Protein AF-A0A3B8WFP6-F1 (afdb_monomer)

Secondary structure (DSSP, 8-state):
-HHHHHHHHHHHS-HHHHHHHHHHHHT--S-HHHHHHHHHHHHHHHT--GGGBSS--TTS-SSHHHHHTPPBPTTSSPPP-S---

Solvent-accessible surface area (backbone atoms only — not comparable to full-atom values): 5186 Å² total; per-residue (Å²): 112,68,64,62,53,52,53,50,50,60,72,70,44,62,59,69,60,54,50,51,52,50,49,57,59,27,65,43,58,89,44,62,71,58,44,42,50,52,50,54,49,46,34,70,76,68,66,58,70,43,88,49,29,59,67,58,58,74,73,76,41,73,26,46,47,54,55,73,70,50,56,60,35,88,74,76,73,75,74,80,86,70,82,91,126

InterPro domains:
  IPR003817 Phosphatidylserine decarboxylase-related [PTHR10067] (12-84)
  IPR060588 Phosphatidylserine decarboxylase proenzyme, N-terminal domain [PF27523] (5-47)

Mean predicted aligned error: 4.84 Å

Structure (mmCIF, N/CA/C/O backbone):
data_AF-A0A3B8WFP6-F1
#
_entry.id   AF-A0A3B8WFP6-F1
#
loop_
_atom_site.group_PDB
_atom_site.id
_atom_site.type_symbol
_atom_site.label_atom_id
_atom_site.label_alt_id
_atom_site.label_comp_id
_atom_site.label_asym_id
_atom_site.label_entity_id
_atom_site.label_seq_id
_atom_site.pdbx_PDB_ins_code
_atom_site.Cartn_x
_atom_site.Cartn_y
_atom_site.Cartn_z
_atom_site.occupancy
_atom_site.B_iso_or_equiv
_atom_site.auth_seq_id
_atom_site.auth_comp_id
_atom_site.auth_asym_id
_atom_site.auth_atom_id
_atom_site.pdbx_PDB_model_num
ATOM 1 N N . MET A 1 1 ? 6.089 -11.694 -27.067 1.00 71.56 1 MET A N 1
ATOM 2 C CA . MET A 1 1 ? 6.579 -10.422 -27.672 1.00 71.56 1 MET A CA 1
ATOM 3 C C . MET A 1 1 ? 6.262 -9.230 -26.780 1.00 71.56 1 MET A C 1
ATOM 5 O O . MET A 1 1 ? 7.172 -8.452 -26.522 1.00 71.56 1 MET A O 1
ATOM 9 N N . LEU A 1 2 ? 5.032 -9.119 -26.258 1.00 88.62 2 LEU A N 1
ATOM 10 C CA . LEU A 1 2 ? 4.689 -8.112 -25.248 1.00 88.62 2 LEU A CA 1
ATOM 11 C C . LEU A 1 2 ? 5.588 -8.178 -24.003 1.00 88.62 2 LEU A C 1
ATOM 13 O O . LEU A 1 2 ? 5.937 -7.131 -23.480 1.00 88.62 2 LEU A O 1
ATOM 17 N N . ASP A 1 3 ? 6.041 -9.362 -23.582 1.00 92.00 3 ASP A N 1
ATOM 18 C CA . ASP A 1 3 ? 6.896 -9.502 -22.388 1.00 92.00 3 ASP A CA 1
ATOM 19 C C . ASP A 1 3 ? 8.231 -8.769 -22.540 1.00 92.00 3 ASP A C 1
ATOM 21 O O . ASP A 1 3 ? 8.677 -8.079 -21.631 1.00 92.00 3 ASP A O 1
ATOM 25 N N . LYS A 1 4 ? 8.844 -8.842 -23.730 1.00 93.69 4 LYS A N 1
ATOM 26 C CA . LYS A 1 4 ? 10.086 -8.115 -24.033 1.00 93.69 4 LYS A CA 1
ATOM 27 C C . LYS A 1 4 ? 9.860 -6.602 -24.027 1.00 93.69 4 LYS A C 1
ATOM 29 O O . LYS A 1 4 ? 10.716 -5.865 -23.551 1.00 93.69 4 LYS A O 1
ATOM 34 N N . LEU A 1 5 ? 8.706 -6.149 -24.520 1.00 94.25 5 LEU A N 1
ATOM 35 C CA . LEU A 1 5 ? 8.324 -4.736 -24.500 1.00 94.25 5 LEU A CA 1
ATOM 36 C C . LEU A 1 5 ? 8.034 -4.246 -23.072 1.00 94.25 5 LEU A C 1
ATOM 38 O O . LEU A 1 5 ? 8.459 -3.157 -22.698 1.00 94.25 5 LEU A O 1
ATOM 42 N N . PHE A 1 6 ? 7.363 -5.061 -22.258 1.00 94.75 6 PHE A N 1
ATOM 43 C CA . PHE A 1 6 ? 7.102 -4.773 -20.851 1.00 94.75 6 PHE A CA 1
ATOM 44 C C . PHE A 1 6 ? 8.406 -4.673 -20.055 1.00 94.75 6 PHE A C 1
ATOM 46 O O . PHE A 1 6 ? 8.626 -3.686 -19.356 1.00 94.75 6 PHE A O 1
ATOM 53 N N . VAL A 1 7 ? 9.316 -5.630 -20.232 1.00 95.12 7 VAL A N 1
ATOM 54 C CA . VAL A 1 7 ? 10.646 -5.597 -19.611 1.00 95.12 7 VAL A CA 1
ATOM 55 C C . VAL A 1 7 ? 11.432 -4.360 -20.055 1.00 95.12 7 VAL A C 1
ATOM 57 O O . VAL A 1 7 ? 11.983 -3.652 -19.214 1.00 95.12 7 VAL A O 1
ATOM 60 N N . LEU A 1 8 ? 11.425 -4.025 -21.351 1.00 95.88 8 LEU A N 1
ATOM 61 C CA . LEU A 1 8 ? 12.060 -2.800 -21.846 1.00 95.88 8 LEU A CA 1
ATOM 62 C C . LEU A 1 8 ? 11.473 -1.547 -21.178 1.00 95.88 8 LEU A C 1
ATOM 64 O O . LEU A 1 8 ? 12.218 -0.658 -20.770 1.00 95.88 8 LEU A O 1
ATOM 68 N N . SER A 1 9 ? 10.151 -1.497 -21.002 1.00 95.69 9 SER A N 1
ATOM 69 C CA . SER A 1 9 ? 9.501 -0.386 -20.301 1.00 95.69 9 SER A CA 1
ATOM 70 C C . SER A 1 9 ? 9.962 -0.266 -18.843 1.00 95.69 9 SER A C 1
ATOM 72 O O . SER A 1 9 ? 10.170 0.848 -18.365 1.00 95.69 9 SER A O 1
ATOM 74 N N . GLN A 1 10 ? 10.211 -1.383 -18.149 1.00 94.50 10 GLN A N 1
ATOM 75 C CA . GLN A 1 10 ? 10.727 -1.371 -16.775 1.00 94.50 10 GLN A CA 1
ATOM 76 C C . GLN A 1 10 ? 12.160 -0.834 -16.684 1.00 94.50 10 GLN A C 1
ATOM 78 O O . GLN A 1 10 ? 12.477 -0.164 -15.699 1.00 94.50 10 GLN A O 1
ATOM 83 N N . TYR A 1 11 ? 13.000 -1.088 -17.696 1.00 94.81 11 TYR A N 1
ATOM 84 C CA . TYR A 1 11 ? 14.362 -0.542 -17.770 1.00 94.81 11 TYR A CA 1
ATOM 85 C C . TYR A 1 11 ? 14.383 0.971 -18.003 1.00 94.81 1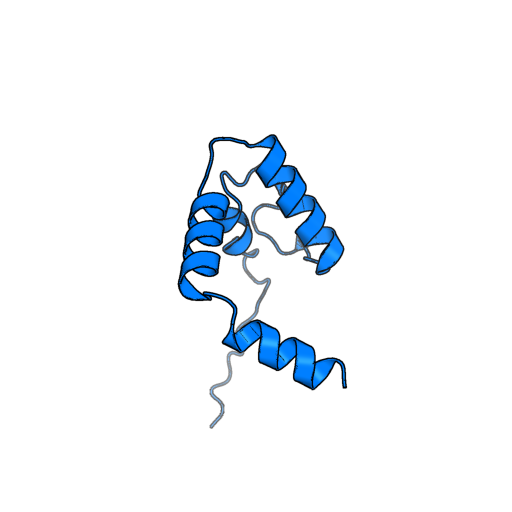1 TYR A C 1
ATOM 87 O O . TYR A 1 11 ? 15.238 1.662 -17.456 1.00 94.81 11 TYR A O 1
ATOM 95 N N . VAL A 1 12 ? 13.449 1.491 -18.804 1.00 96.06 12 VAL A N 1
ATOM 96 C CA . VAL A 1 12 ? 13.351 2.933 -19.096 1.00 96.06 12 VAL A CA 1
ATOM 97 C C . VAL A 1 12 ? 12.665 3.697 -17.961 1.00 96.06 12 VAL A C 1
ATOM 99 O O . VAL A 1 12 ? 12.938 4.876 -17.740 1.00 96.06 12 VAL A O 1
ATOM 102 N N . THR A 1 13 ? 11.762 3.042 -17.232 1.00 95.81 13 THR A N 1
ATOM 103 C CA . THR A 1 13 ? 10.989 3.689 -16.171 1.00 95.81 13 THR A CA 1
ATOM 104 C C . THR A 1 13 ? 11.910 4.158 -15.038 1.00 95.81 13 THR A C 1
ATOM 106 O O . THR A 1 13 ? 12.652 3.348 -14.482 1.00 95.81 13 THR A O 1
ATOM 109 N N . PRO A 1 14 ? 11.835 5.430 -14.601 1.00 96.38 14 PRO A N 1
ATOM 110 C CA . PRO A 1 14 ? 12.590 5.915 -13.448 1.00 96.38 14 PRO A CA 1
ATOM 111 C C . PRO A 1 14 ? 11.959 5.395 -12.145 1.00 96.38 14 PRO A C 1
ATOM 113 O O . PRO A 1 14 ? 11.229 6.108 -11.453 1.00 96.38 14 PRO A O 1
ATOM 116 N N . GLN A 1 15 ? 12.234 4.134 -11.809 1.00 95.94 15 GLN A N 1
ATOM 117 C CA . GLN A 1 15 ? 11.571 3.384 -10.733 1.00 95.94 15 GLN A CA 1
ATOM 118 C C . GLN A 1 15 ? 11.605 4.117 -9.383 1.00 95.94 15 GLN A C 1
ATOM 120 O O . GLN A 1 15 ? 10.594 4.179 -8.684 1.00 95.94 15 GLN A O 1
ATOM 125 N N . LEU A 1 16 ? 12.732 4.753 -9.043 1.00 95.88 16 LEU A N 1
ATOM 126 C CA . LEU A 1 16 ? 12.872 5.515 -7.800 1.00 95.88 16 LEU A CA 1
ATOM 127 C C . LEU A 1 16 ? 11.962 6.752 -7.760 1.00 95.88 16 LEU A C 1
ATOM 129 O O . LEU A 1 16 ? 11.390 7.064 -6.717 1.00 95.88 16 LEU A O 1
ATOM 133 N N . ALA A 1 17 ? 11.810 7.458 -8.883 1.00 96.38 17 ALA A N 1
ATOM 134 C CA . ALA A 1 17 ? 10.929 8.620 -8.963 1.00 96.38 17 ALA A CA 1
ATOM 135 C C . ALA A 1 17 ? 9.460 8.197 -8.850 1.00 96.38 17 ALA A C 1
ATOM 137 O O . ALA A 1 17 ? 8.704 8.807 -8.093 1.00 96.38 17 ALA A O 1
ATOM 138 N N . VAL A 1 18 ? 9.086 7.111 -9.535 1.00 96.06 18 VAL A N 1
ATOM 139 C CA . VAL A 1 18 ? 7.744 6.517 -9.444 1.00 96.06 18 VAL A CA 1
ATOM 140 C C . VAL A 1 18 ? 7.439 6.095 -8.008 1.00 96.06 18 VAL A C 1
ATOM 142 O O . VAL A 1 18 ? 6.399 6.473 -7.474 1.00 96.06 18 VAL A O 1
ATOM 145 N N . SER A 1 19 ? 8.362 5.386 -7.354 1.00 94.62 19 SER A N 1
ATOM 146 C CA . SER A 1 19 ? 8.206 4.955 -5.962 1.00 94.62 19 SER A CA 1
ATOM 147 C C . SER A 1 19 ? 8.035 6.140 -5.009 1.00 94.62 19 SER A C 1
ATOM 149 O O . SER A 1 19 ? 7.106 6.146 -4.202 1.00 94.62 19 SER A O 1
ATOM 151 N N . ARG A 1 20 ? 8.870 7.180 -5.130 1.00 95.25 20 ARG A N 1
ATOM 152 C CA . ARG A 1 20 ? 8.778 8.378 -4.280 1.00 95.25 20 ARG A CA 1
ATOM 153 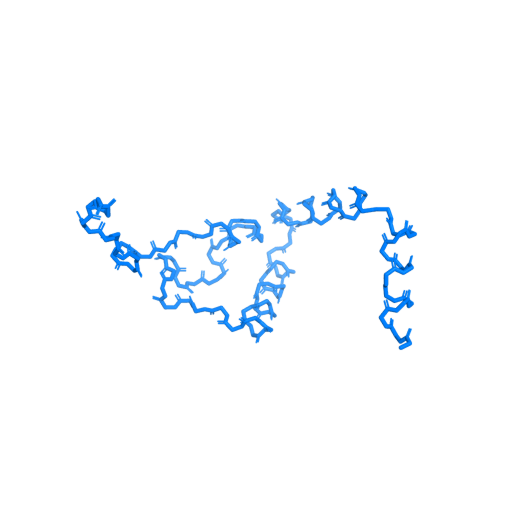C C . ARG A 1 20 ? 7.476 9.144 -4.490 1.00 95.25 20 ARG A C 1
ATOM 155 O O . ARG A 1 20 ? 6.886 9.607 -3.518 1.00 95.25 20 ARG A O 1
ATOM 162 N N . LEU A 1 21 ? 7.025 9.282 -5.737 1.00 93.81 21 LEU A N 1
ATOM 163 C CA . LEU A 1 21 ? 5.755 9.939 -6.041 1.00 93.81 21 LEU A CA 1
ATOM 164 C C . LEU A 1 21 ? 4.578 9.142 -5.470 1.00 93.81 21 LEU A C 1
ATOM 166 O O . LEU A 1 21 ? 3.718 9.721 -4.811 1.00 93.81 21 LEU A O 1
ATOM 170 N N . ALA A 1 22 ? 4.572 7.823 -5.674 1.00 91.62 22 ALA A N 1
ATOM 171 C CA . ALA A 1 22 ? 3.552 6.939 -5.128 1.00 91.62 22 ALA A CA 1
ATOM 172 C C . ALA A 1 22 ? 3.508 7.010 -3.595 1.00 91.62 22 ALA A C 1
ATOM 174 O O . ALA A 1 22 ? 2.425 7.171 -3.045 1.00 91.62 22 ALA A O 1
ATOM 175 N N . GLY A 1 23 ? 4.663 6.983 -2.919 1.00 90.25 23 GLY A N 1
ATOM 176 C CA . GLY A 1 23 ? 4.749 7.132 -1.463 1.00 90.25 23 GLY A CA 1
ATOM 177 C C . GLY A 1 23 ? 4.172 8.461 -0.976 1.00 90.25 23 GLY A C 1
ATOM 178 O O . GLY A 1 23 ? 3.278 8.472 -0.138 1.00 90.25 23 GLY A O 1
ATOM 179 N N . ARG A 1 24 ? 4.577 9.584 -1.584 1.00 90.50 24 ARG A 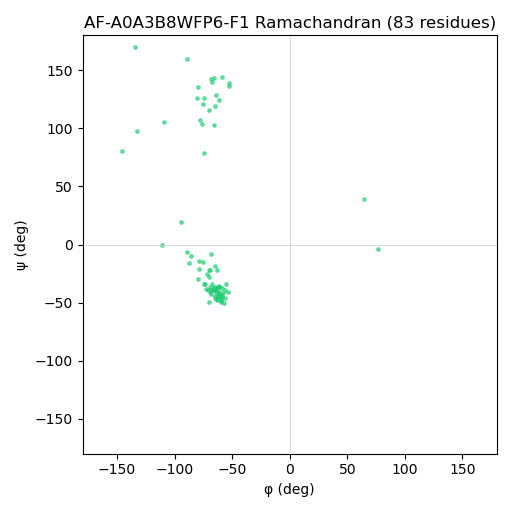N 1
ATOM 180 C CA . ARG A 1 24 ? 4.044 10.913 -1.224 1.00 90.50 24 ARG A CA 1
ATOM 181 C C . ARG A 1 24 ? 2.530 11.021 -1.400 1.00 90.50 24 ARG A C 1
ATOM 183 O O . ARG A 1 24 ? 1.877 11.688 -0.606 1.00 90.50 24 ARG A O 1
ATOM 190 N N . LEU A 1 25 ? 1.977 10.403 -2.442 1.00 89.19 25 LEU A N 1
ATOM 191 C CA . LEU A 1 25 ? 0.529 10.359 -2.656 1.00 89.19 25 LEU A CA 1
ATOM 192 C C . LEU A 1 25 ? -0.158 9.418 -1.662 1.00 89.19 25 LEU A C 1
ATOM 194 O O . LEU A 1 25 ? -1.243 9.731 -1.180 1.00 89.19 25 LEU A O 1
ATOM 198 N N . ALA A 1 26 ? 0.471 8.287 -1.348 1.00 89.50 26 ALA A N 1
ATOM 199 C CA . ALA A 1 26 ? -0.061 7.295 -0.427 1.00 89.50 26 ALA A CA 1
ATOM 200 C C . ALA A 1 26 ? -0.076 7.773 1.031 1.00 89.50 26 ALA A C 1
ATOM 202 O O . ALA A 1 26 ? -0.957 7.331 1.766 1.00 89.50 26 ALA A O 1
ATOM 203 N N . ASP A 1 27 ? 0.839 8.671 1.411 1.00 90.56 27 ASP A N 1
ATOM 204 C CA . ASP A 1 27 ? 0.923 9.325 2.727 1.00 90.56 27 ASP A CA 1
ATOM 205 C C . ASP A 1 27 ? 0.112 10.628 2.820 1.00 90.56 27 ASP A C 1
ATOM 207 O O . ASP A 1 27 ? -0.002 11.217 3.892 1.00 90.56 27 ASP A O 1
ATOM 211 N N . SER A 1 28 ? -0.457 11.114 1.714 1.00 87.62 28 SER A N 1
ATOM 212 C CA . SER A 1 28 ? -1.206 12.370 1.725 1.00 87.62 28 SER A CA 1
ATOM 213 C C . SER A 1 28 ? -2.588 12.201 2.362 1.00 87.62 28 SER A C 1
ATOM 215 O O . SER A 1 28 ? -3.441 11.469 1.861 1.00 87.62 28 SER A O 1
ATOM 217 N N . GLU A 1 29 ? -2.838 12.957 3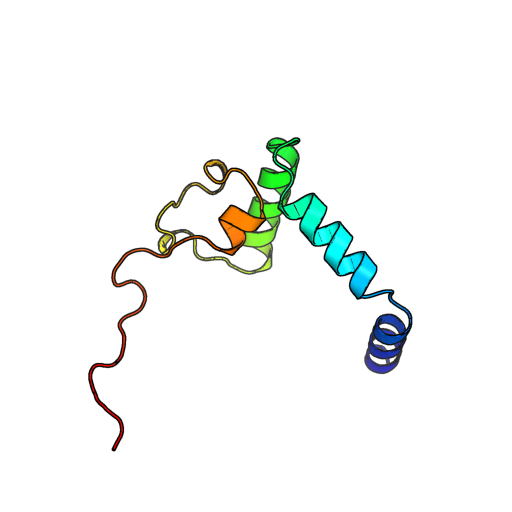.430 1.00 86.56 29 GLU A N 1
ATOM 218 C CA . GLU A 1 29 ? -4.157 13.084 4.074 1.00 86.56 29 GLU A CA 1
ATOM 219 C C . GLU A 1 29 ? -5.038 14.161 3.416 1.00 86.56 29 GLU A C 1
ATOM 221 O O . GLU A 1 29 ? -6.234 14.266 3.682 1.00 86.56 29 GLU A O 1
ATOM 226 N N . SER A 1 30 ? -4.465 14.963 2.514 1.00 80.88 30 SER A N 1
ATOM 227 C CA . SER A 1 30 ? -5.076 16.190 1.989 1.00 80.88 30 SER A CA 1
ATOM 228 C C . SER A 1 30 ? -6.304 15.958 1.104 1.00 80.88 30 SER A C 1
ATOM 230 O O . SER A 1 30 ? -6.957 16.916 0.691 1.00 80.88 30 SER A O 1
ATOM 232 N N . THR A 1 31 ? -6.631 14.712 0.747 1.00 84.50 31 THR A N 1
ATOM 233 C CA . THR A 1 31 ? -7.793 14.417 -0.106 1.00 84.50 31 THR A CA 1
ATOM 234 C C . THR A 1 31 ? -8.465 13.086 0.265 1.00 84.50 31 THR A C 1
ATOM 236 O O . THR A 1 31 ? -8.300 12.084 -0.444 1.00 84.50 31 THR A O 1
ATOM 239 N N . PRO A 1 32 ? -9.305 13.064 1.322 1.00 86.88 32 PRO A N 1
ATOM 240 C CA . PRO A 1 32 ? -9.980 11.849 1.792 1.00 86.88 32 PRO A CA 1
ATOM 241 C C . PRO A 1 32 ? -10.813 11.150 0.707 1.00 86.88 32 PRO A C 1
ATOM 243 O O . PRO A 1 32 ? -10.783 9.927 0.580 1.00 86.88 32 PRO A O 1
ATOM 246 N N . ALA A 1 33 ? -11.499 11.915 -0.151 1.00 89.44 33 ALA A N 1
ATOM 247 C CA . ALA A 1 33 ? -12.297 11.366 -1.249 1.00 89.44 33 ALA A CA 1
ATOM 248 C C . ALA A 1 33 ? -11.448 10.635 -2.306 1.00 89.44 33 ALA A C 1
ATOM 250 O O . ALA A 1 33 ? -11.870 9.613 -2.850 1.00 89.44 33 ALA A O 1
ATOM 251 N N . LEU A 1 34 ? -10.241 11.130 -2.604 1.00 89.44 34 LEU A N 1
ATOM 252 C CA . LEU A 1 34 ? -9.334 10.481 -3.551 1.00 89.44 34 LEU A CA 1
ATOM 253 C C . LEU A 1 34 ? -8.783 9.184 -2.957 1.00 89.44 34 LEU A C 1
ATOM 255 O O . LEU A 1 34 ? -8.905 8.136 -3.590 1.00 89.44 34 LEU 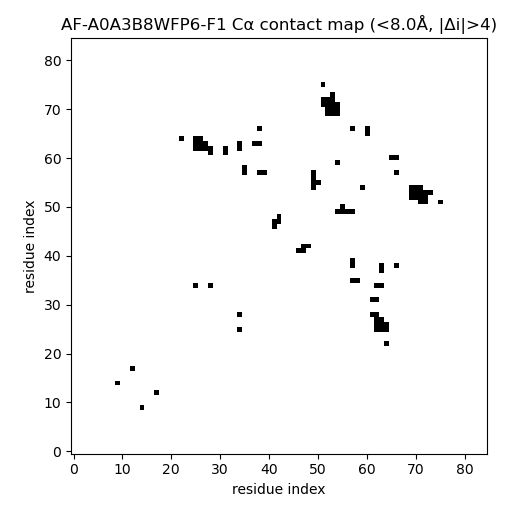A O 1
ATOM 259 N N . LYS A 1 35 ? -8.270 9.242 -1.724 1.00 93.50 35 LYS A N 1
ATOM 260 C CA . LYS A 1 35 ? -7.764 8.077 -0.986 1.00 93.50 35 LYS A CA 1
ATOM 261 C C . LYS A 1 35 ? -8.834 6.988 -0.851 1.00 93.50 35 LYS A C 1
ATOM 263 O O . LYS A 1 35 ? -8.573 5.837 -1.190 1.00 93.50 35 LYS A O 1
ATOM 268 N N . ASN A 1 36 ? -10.067 7.343 -0.487 1.00 94.44 36 ASN A N 1
ATOM 269 C CA . ASN A 1 36 ? -11.168 6.381 -0.372 1.00 94.44 36 ASN A CA 1
ATOM 270 C C . ASN A 1 36 ? -11.537 5.735 -1.718 1.00 94.44 36 ASN A C 1
ATOM 272 O O . ASN A 1 36 ? -11.807 4.535 -1.760 1.00 94.44 36 ASN A O 1
ATOM 276 N N . ARG A 1 37 ? -11.500 6.483 -2.832 1.00 94.62 37 ARG A N 1
ATOM 277 C CA . ARG A 1 37 ? -11.704 5.904 -4.174 1.00 94.62 37 ARG A CA 1
ATOM 278 C C . ARG A 1 37 ? -10.593 4.929 -4.553 1.00 94.62 37 ARG A C 1
ATOM 280 O O . ARG A 1 37 ? -10.899 3.847 -5.048 1.00 94.62 37 ARG A O 1
ATOM 287 N N . VAL A 1 38 ? -9.334 5.291 -4.303 1.00 94.38 38 VAL A N 1
ATOM 288 C CA . VAL A 1 38 ? -8.177 4.428 -4.587 1.00 94.38 38 VAL A CA 1
ATOM 289 C C . VAL A 1 38 ? -8.244 3.145 -3.761 1.00 94.38 38 VAL A C 1
ATOM 291 O O . VAL A 1 38 ? -8.090 2.063 -4.321 1.00 94.38 38 VAL A O 1
ATOM 294 N N . ILE A 1 39 ? -8.553 3.236 -2.464 1.00 96.00 39 ILE A N 1
ATOM 295 C CA . ILE A 1 39 ? -8.702 2.058 -1.597 1.00 96.00 39 ILE A CA 1
ATOM 296 C C . ILE A 1 39 ? -9.857 1.174 -2.060 1.00 96.00 39 ILE A C 1
ATOM 298 O O . ILE A 1 39 ? -9.676 -0.031 -2.213 1.00 96.00 39 ILE A O 1
ATOM 302 N N . LYS A 1 40 ? -11.029 1.753 -2.343 1.00 96.88 40 LYS A N 1
ATOM 303 C CA . LYS A 1 40 ? -12.186 0.988 -2.829 1.00 96.88 40 LYS A CA 1
ATOM 304 C C . LYS A 1 40 ? -11.868 0.249 -4.131 1.00 96.88 40 LYS A C 1
ATOM 306 O O . LYS A 1 40 ? -12.212 -0.922 -4.276 1.00 96.88 40 LYS A O 1
ATOM 311 N N . TRP A 1 41 ? -11.188 0.918 -5.063 1.00 97.19 41 TRP A N 1
ATOM 312 C CA . TRP A 1 41 ? -10.704 0.286 -6.288 1.00 97.19 41 TRP A CA 1
ATOM 313 C C . TRP A 1 41 ? -9.702 -0.836 -5.989 1.00 97.19 41 TRP A C 1
ATOM 315 O O . TRP A 1 41 ? -9.831 -1.921 -6.549 1.00 97.19 41 TRP A O 1
ATOM 325 N N . PHE A 1 42 ? -8.752 -0.614 -5.078 1.00 97.12 42 PHE A N 1
ATOM 326 C CA . PHE A 1 42 ? -7.742 -1.601 -4.694 1.00 97.12 42 PHE A CA 1
ATOM 327 C C . PHE A 1 42 ? -8.380 -2.862 -4.091 1.00 97.12 42 PHE A C 1
ATOM 329 O O . PHE A 1 42 ? -8.024 -3.974 -4.478 1.00 97.12 42 PHE A O 1
ATOM 336 N N . ILE A 1 43 ? -9.378 -2.695 -3.215 1.00 97.31 43 ILE A N 1
ATOM 337 C CA . ILE A 1 43 ? -10.149 -3.801 -2.633 1.00 97.31 43 ILE A CA 1
ATOM 338 C C . ILE A 1 43 ? -10.791 -4.646 -3.736 1.00 97.31 43 ILE A C 1
ATOM 340 O O . ILE A 1 43 ? -10.606 -5.861 -3.754 1.00 97.31 43 ILE A O 1
ATOM 344 N N . GLY A 1 44 ? -11.487 -4.011 -4.683 1.00 97.50 44 GLY A N 1
ATOM 345 C CA . GLY A 1 44 ? -12.141 -4.720 -5.786 1.00 97.50 44 GLY A CA 1
ATOM 346 C C . GLY A 1 44 ? -11.157 -5.358 -6.771 1.00 97.50 44 GLY A C 1
ATOM 347 O O . GLY A 1 44 ? -11.389 -6.465 -7.247 1.00 97.50 44 GLY A O 1
ATOM 348 N N . ARG A 1 45 ? -10.036 -4.689 -7.065 1.00 97.75 45 ARG A N 1
ATOM 349 C CA . ARG A 1 45 ? -9.054 -5.144 -8.060 1.00 97.75 45 ARG A CA 1
ATOM 350 C C . ARG A 1 45 ? -8.212 -6.327 -7.582 1.00 97.75 45 ARG A C 1
ATOM 352 O O . ARG A 1 45 ? -7.816 -7.138 -8.424 1.00 97.75 45 ARG A O 1
ATOM 359 N N . TYR A 1 46 ? -7.913 -6.387 -6.284 1.00 97.06 46 TYR A N 1
ATOM 360 C CA . TYR A 1 46 ? -7.046 -7.404 -5.678 1.00 97.06 46 TYR A CA 1
ATOM 361 C C . TYR A 1 46 ? -7.788 -8.384 -4.760 1.00 97.06 46 TYR A C 1
ATOM 363 O O . TYR A 1 46 ? -7.156 -9.278 -4.209 1.00 97.06 46 TYR A O 1
ATOM 371 N N . GLY A 1 47 ? -9.107 -8.240 -4.592 1.00 96.19 47 GLY A N 1
ATOM 372 C CA . GLY A 1 47 ? -9.900 -9.136 -3.746 1.00 96.19 47 GLY A CA 1
ATOM 373 C C . GLY A 1 47 ? -9.513 -9.051 -2.270 1.00 96.19 47 GLY A C 1
ATOM 374 O O . GLY A 1 47 ? -9.425 -10.068 -1.588 1.00 96.19 47 GLY A O 1
ATOM 375 N N . VAL A 1 48 ? -9.227 -7.844 -1.776 1.00 96.62 48 VAL A N 1
ATOM 376 C CA . VAL A 1 48 ? -8.777 -7.654 -0.391 1.00 96.62 48 VAL A CA 1
ATOM 377 C C . VAL A 1 48 ? -9.889 -8.045 0.579 1.00 96.62 48 VAL A C 1
ATOM 379 O O . VAL A 1 48 ? -10.946 -7.414 0.602 1.00 96.62 48 VAL A O 1
ATOM 382 N N . ASN A 1 49 ? -9.634 -9.046 1.425 1.00 96.06 49 ASN A N 1
ATOM 383 C CA . ASN A 1 49 ? -10.589 -9.446 2.448 1.00 96.06 49 ASN A CA 1
ATOM 384 C C . ASN A 1 49 ? -10.593 -8.458 3.629 1.00 96.06 49 ASN A C 1
ATOM 386 O O . ASN A 1 49 ? -9.702 -8.479 4.482 1.00 96.06 49 ASN A O 1
ATOM 390 N N . MET A 1 50 ? -11.615 -7.602 3.689 1.00 95.88 50 MET A N 1
ATOM 391 C CA . MET A 1 50 ? -11.803 -6.648 4.788 1.00 95.88 50 MET A CA 1
ATOM 392 C C . MET A 1 50 ? -12.407 -7.281 6.046 1.00 95.88 50 MET A C 1
ATOM 394 O O . MET A 1 50 ? -12.317 -6.687 7.116 1.00 95.88 50 MET A O 1
ATOM 398 N N . SER A 1 51 ? -12.963 -8.498 5.976 1.00 95.38 51 SER A N 1
ATOM 399 C CA . SER A 1 51 ? -13.499 -9.167 7.169 1.00 95.38 51 SER A CA 1
ATOM 400 C C . SER A 1 51 ? -12.401 -9.603 8.144 1.00 95.38 51 SER A C 1
ATOM 402 O O . SER A 1 51 ? -12.682 -9.801 9.327 1.00 95.38 51 SER A O 1
ATOM 404 N N . GLU A 1 52 ? -11.169 -9.764 7.655 1.00 95.94 52 GLU A N 1
ATOM 405 C CA . GLU A 1 52 ? -9.979 -10.098 8.445 1.00 95.94 52 GLU A CA 1
ATOM 406 C C . GLU A 1 52 ? -9.270 -8.863 9.007 1.00 95.94 52 GLU A C 1
ATOM 408 O O . GLU A 1 52 ?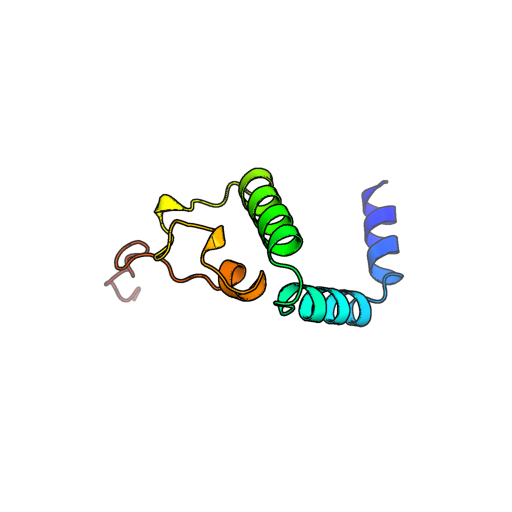 -8.454 -9.002 9.915 1.00 95.94 52 GLU A O 1
ATOM 413 N N . ALA A 1 53 ? -9.561 -7.665 8.492 1.00 96.88 53 ALA A N 1
ATOM 414 C CA . ALA A 1 53 ? -8.973 -6.433 8.999 1.00 96.88 53 ALA A CA 1
ATOM 415 C C . ALA A 1 53 ? -9.500 -6.128 10.410 1.00 96.88 53 ALA A C 1
ATOM 417 O O . ALA A 1 53 ? -10.675 -6.359 10.708 1.00 96.88 53 ALA A O 1
ATOM 418 N N . ALA A 1 54 ? -8.631 -5.607 11.278 1.00 96.94 54 ALA A N 1
ATOM 419 C CA . ALA A 1 54 ? -9.015 -5.159 12.615 1.00 96.94 54 ALA A CA 1
ATOM 420 C C . ALA A 1 54 ? -10.026 -4.001 12.550 1.00 96.94 54 ALA A C 1
ATOM 422 O O . ALA A 1 54 ? -10.966 -3.978 13.336 1.00 96.94 54 ALA A O 1
ATOM 423 N N . GLU A 1 55 ? -9.861 -3.107 11.571 1.00 97.25 55 GLU A N 1
ATOM 424 C CA . GLU A 1 55 ? -10.830 -2.077 11.189 1.00 97.25 55 GLU A CA 1
ATOM 425 C C . GLU A 1 55 ? -11.441 -2.445 9.820 1.00 97.25 55 GLU A C 1
ATOM 427 O O . GLU A 1 55 ? -10.753 -2.370 8.798 1.00 97.25 55 GLU A O 1
ATOM 432 N N . PRO A 1 56 ? -12.698 -2.920 9.769 1.00 95.19 56 PRO A N 1
ATOM 433 C CA . PRO A 1 56 ? -13.350 -3.291 8.515 1.00 95.19 56 PRO A CA 1
ATOM 434 C C . PRO A 1 56 ? -13.734 -2.095 7.632 1.00 95.19 56 PRO A C 1
ATOM 436 O O . PRO A 1 56 ? -13.853 -2.2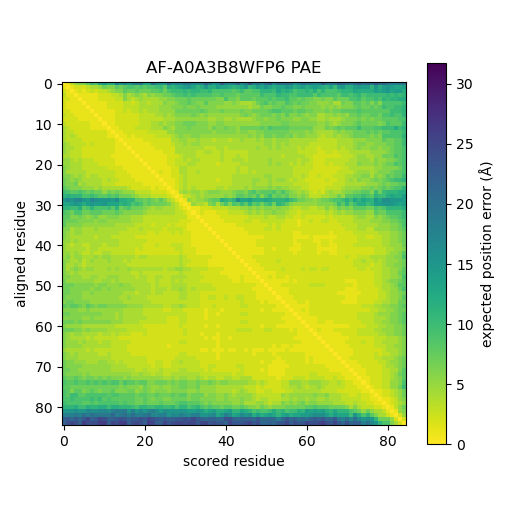60 6.412 1.00 95.19 56 PRO A O 1
ATOM 439 N N . ASP A 1 57 ? -13.949 -0.908 8.208 1.00 96.25 57 ASP A N 1
ATOM 440 C CA . ASP A 1 57 ? -14.304 0.291 7.454 1.00 96.25 57 ASP A CA 1
ATOM 441 C C . ASP A 1 57 ? -13.066 0.902 6.782 1.00 96.25 57 ASP A C 1
ATOM 443 O O . ASP A 1 57 ? -12.214 1.548 7.392 1.00 96.25 57 ASP A O 1
ATOM 447 N N . PHE A 1 58 ? -12.985 0.755 5.460 1.00 94.19 58 PHE A N 1
ATOM 448 C CA . PHE A 1 58 ? -11.874 1.289 4.674 1.00 94.19 58 PHE A CA 1
ATOM 449 C C . PHE A 1 58 ? -11.786 2.830 4.684 1.00 94.19 58 PHE A C 1
ATOM 451 O O . PHE A 1 58 ? -10.738 3.401 4.343 1.00 94.19 58 PHE A O 1
ATOM 458 N N . THR A 1 59 ? -12.872 3.521 5.040 1.00 95.31 59 THR A N 1
ATOM 459 C CA . THR A 1 59 ? -12.900 4.984 5.126 1.00 95.31 59 THR A CA 1
ATOM 460 C C . THR A 1 59 ? -12.255 5.509 6.406 1.00 95.31 59 THR A C 1
ATOM 462 O O . THR A 1 59 ? -11.760 6.635 6.384 1.00 95.31 59 THR A O 1
ATOM 465 N N . ALA A 1 60 ? -12.146 4.675 7.448 1.00 95.62 60 ALA A N 1
ATOM 466 C CA . ALA A 1 60 ? -11.566 5.027 8.743 1.00 95.62 60 ALA A CA 1
ATOM 467 C C . ALA A 1 60 ? -10.040 5.230 8.708 1.00 95.62 60 ALA A C 1
ATOM 469 O O . ALA A 1 60 ? -9.481 5.920 9.558 1.00 95.62 60 ALA A O 1
ATOM 470 N N . TYR A 1 61 ? -9.341 4.669 7.715 1.00 94.69 61 TYR A N 1
ATOM 471 C CA . TYR A 1 61 ? -7.902 4.899 7.566 1.00 94.69 61 TYR A CA 1
ATOM 472 C C . TYR A 1 61 ? -7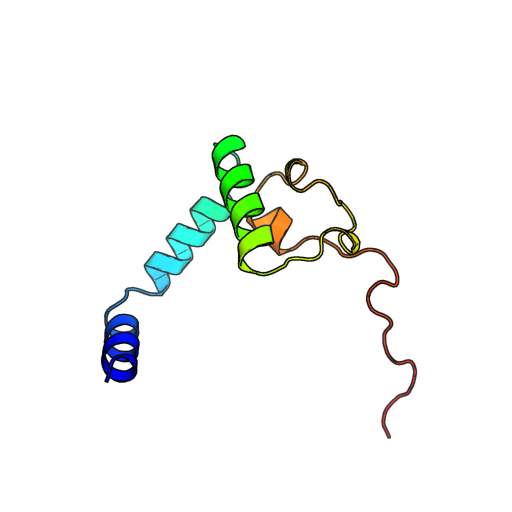.613 6.368 7.183 1.00 94.69 61 TYR A C 1
ATOM 474 O O . TYR A 1 61 ? -8.316 6.916 6.338 1.00 94.69 61 TYR A O 1
ATOM 482 N N . PRO A 1 62 ? -6.575 7.030 7.713 1.00 93.44 62 PRO A N 1
ATOM 483 C CA . PRO A 1 62 ? -6.251 8.411 7.326 1.00 93.44 62 PRO A CA 1
ATOM 484 C C . PRO A 1 62 ? -5.606 8.497 5.932 1.00 93.44 62 PRO A C 1
ATOM 486 O O . PRO A 1 62 ? -5.883 9.412 5.160 1.00 93.44 62 PRO A O 1
ATOM 489 N N . THR A 1 63 ? -4.808 7.494 5.558 1.00 95.50 63 THR A N 1
ATOM 490 C CA . THR A 1 63 ? -4.026 7.469 4.313 1.00 95.50 63 THR A CA 1
ATOM 491 C C . THR A 1 63 ? -4.153 6.125 3.590 1.00 95.50 63 THR A C 1
ATOM 493 O O . THR A 1 63 ? -4.714 5.165 4.130 1.00 95.50 63 THR A O 1
ATOM 496 N N . PHE A 1 64 ? -3.661 6.030 2.348 1.00 95.00 64 PHE A N 1
ATOM 497 C CA . PHE A 1 64 ? -3.583 4.735 1.660 1.00 95.00 64 PHE A CA 1
ATOM 498 C C . PHE A 1 64 ? -2.552 3.829 2.334 1.00 95.00 64 PHE A C 1
ATOM 500 O O . PHE A 1 64 ? -2.814 2.641 2.497 1.00 95.00 64 PHE A O 1
ATOM 507 N N . ASN A 1 65 ? -1.421 4.384 2.778 1.00 95.38 65 ASN A N 1
ATOM 508 C CA . ASN A 1 65 ? -0.399 3.613 3.483 1.00 95.38 65 ASN A CA 1
ATOM 509 C C . ASN A 1 65 ? -0.924 3.015 4.794 1.00 95.38 65 ASN A C 1
ATOM 511 O O . ASN A 1 65 ? -0.681 1.838 5.041 1.00 95.38 65 ASN A O 1
ATOM 515 N N . ALA A 1 66 ? -1.726 3.757 5.567 1.00 95.31 66 ALA A N 1
ATOM 516 C CA . ALA A 1 66 ? -2.368 3.225 6.772 1.00 95.31 66 ALA A CA 1
ATOM 517 C C . ALA A 1 66 ? -3.316 2.045 6.473 1.00 95.31 66 ALA A C 1
ATOM 519 O O . ALA A 1 66 ? -3.397 1.095 7.247 1.00 95.31 66 ALA A O 1
ATOM 520 N N . PHE A 1 67 ? -4.013 2.076 5.332 1.00 96.56 67 PHE A N 1
ATOM 521 C CA . PHE A 1 67 ? -4.804 0.940 4.849 1.00 96.56 67 PHE A CA 1
ATOM 522 C C . PHE A 1 67 ? -3.920 -0.225 4.361 1.00 96.56 67 PHE A C 1
ATOM 524 O O . PHE A 1 67 ? -4.242 -1.398 4.579 1.00 96.56 67 PHE A O 1
ATOM 531 N N . PHE A 1 68 ? -2.810 0.080 3.687 1.00 95.94 68 PHE A N 1
ATOM 532 C CA . PHE A 1 68 ? -1.894 -0.919 3.142 1.00 95.94 68 PHE A CA 1
ATOM 533 C C . PHE A 1 68 ? -1.223 -1.735 4.254 1.00 95.94 68 PHE A C 1
ATOM 535 O O 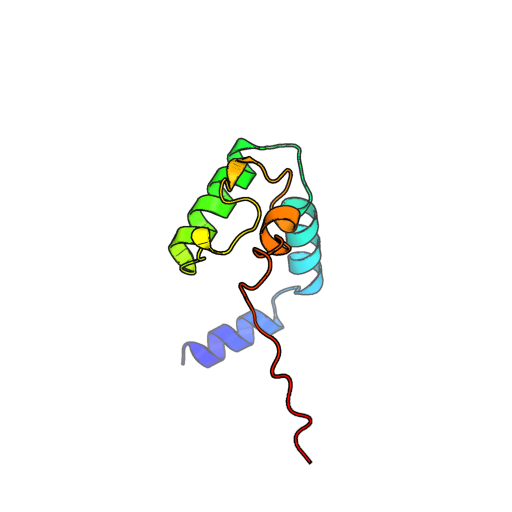. PHE A 1 68 ? -1.116 -2.954 4.136 1.00 95.94 68 PHE A O 1
ATOM 542 N N . THR A 1 69 ? -0.859 -1.084 5.360 1.00 95.69 69 THR A N 1
ATOM 543 C CA . THR A 1 69 ? -0.279 -1.705 6.561 1.00 95.69 69 THR A CA 1
ATOM 544 C C . THR A 1 69 ? -1.320 -2.051 7.630 1.00 95.69 69 THR A C 1
ATOM 546 O O . THR A 1 69 ? -0.965 -2.239 8.795 1.00 95.69 69 THR A O 1
ATOM 549 N N . ARG A 1 70 ? -2.607 -2.141 7.262 1.00 97.12 70 ARG A N 1
ATOM 550 C CA . ARG A 1 70 ? -3.692 -2.396 8.218 1.00 97.12 70 ARG A CA 1
ATOM 551 C C . ARG A 1 70 ? -3.425 -3.626 9.084 1.00 97.12 70 ARG A C 1
ATOM 553 O O . ARG A 1 70 ? -3.025 -4.682 8.593 1.00 97.12 70 ARG A O 1
ATOM 560 N N . ALA A 1 71 ? -3.743 -3.504 10.368 1.00 96.94 71 ALA A N 1
ATOM 561 C CA . ALA A 1 71 ? -3.729 -4.636 11.278 1.00 96.94 71 ALA A CA 1
ATOM 562 C C . ALA A 1 71 ? -4.813 -5.655 10.895 1.00 96.94 71 ALA A C 1
ATOM 564 O O . ALA A 1 71 ? -5.919 -5.290 10.481 1.00 96.94 71 ALA A O 1
ATOM 565 N N . LEU A 1 72 ? -4.498 -6.936 11.063 1.00 97.19 72 LEU A N 1
ATOM 566 C CA . LEU A 1 72 ? -5.478 -8.016 11.006 1.00 97.19 72 LEU A CA 1
ATOM 567 C C . LEU A 1 72 ? -6.075 -8.257 12.395 1.00 97.19 72 LEU A C 1
ATOM 569 O O . LEU A 1 72 ? -5.483 -7.892 13.413 1.00 97.19 72 LEU A O 1
ATOM 573 N N . LYS A 1 73 ? -7.244 -8.895 12.441 1.00 96.56 73 LYS A N 1
ATOM 574 C CA . LYS A 1 73 ? -7.866 -9.337 13.690 1.00 96.56 73 LYS A CA 1
ATOM 575 C C . LYS A 1 73 ? -6.941 -10.305 14.441 1.00 96.56 73 LYS A C 1
ATOM 577 O O . LYS A 1 73 ? -6.293 -11.144 13.804 1.00 96.56 73 LYS A O 1
ATOM 582 N N . PRO A 1 74 ? -6.912 -10.254 15.785 1.00 94.25 74 PRO A N 1
ATOM 583 C CA . PRO A 1 74 ? -6.235 -11.269 16.583 1.00 94.25 74 PRO A CA 1
ATOM 584 C C . PRO A 1 74 ? -6.709 -12.674 16.194 1.00 94.25 74 PRO A C 1
ATOM 586 O O . PRO A 1 74 ? -7.900 -12.895 15.981 1.00 94.25 74 PRO A O 1
ATOM 589 N N . GLY A 1 75 ? -5.775 -13.615 16.058 1.00 92.25 75 GLY A N 1
ATOM 590 C CA . GLY A 1 75 ? -6.083 -14.994 15.670 1.00 92.25 75 GLY A CA 1
ATOM 591 C C . GLY A 1 75 ? -6.389 -15.216 14.182 1.00 92.25 75 GLY A C 1
ATOM 592 O O . GLY A 1 75 ? -6.520 -16.365 13.777 1.00 92.25 75 GLY A O 1
ATOM 593 N N . ALA A 1 76 ? -6.434 -14.174 13.337 1.00 93.19 76 ALA A N 1
ATOM 594 C CA . ALA A 1 76 ? -6.628 -14.339 11.886 1.00 93.19 76 ALA A CA 1
ATOM 595 C C . ALA A 1 76 ? -5.482 -15.111 11.204 1.00 93.19 76 ALA A C 1
ATOM 597 O O . ALA A 1 76 ? -5.641 -15.651 10.107 1.00 93.19 76 ALA A O 1
ATOM 598 N N . ARG A 1 77 ? -4.309 -15.131 11.841 1.00 93.12 77 ARG A N 1
ATOM 599 C CA . ARG A 1 77 ? -3.136 -15.900 11.433 1.00 93.12 77 ARG A CA 1
ATOM 600 C C . ARG A 1 77 ? -2.595 -16.619 12.662 1.00 93.12 77 ARG A C 1
ATOM 602 O O . ARG A 1 77 ? -1.918 -16.015 13.489 1.00 93.12 77 ARG A O 1
ATOM 609 N N . THR A 1 78 ? -2.954 -17.888 12.807 1.00 93.00 78 THR A N 1
ATOM 610 C CA . THR A 1 78 ? -2.387 -18.771 13.828 1.00 93.00 78 THR A CA 1
ATOM 611 C C . THR A 1 78 ? -0.972 -19.157 13.419 1.00 93.00 78 THR A C 1
ATOM 613 O O . THR A 1 78 ? -0.764 -19.632 12.305 1.00 93.00 78 THR A O 1
ATOM 616 N N . ILE A 1 79 ? -0.009 -18.929 14.308 1.00 92.19 79 ILE A N 1
ATOM 617 C CA . ILE A 1 79 ? 1.374 -19.380 14.126 1.00 92.19 79 ILE A CA 1
ATOM 618 C C . ILE A 1 79 ? 1.422 -20.863 14.494 1.00 92.19 79 ILE A C 1
ATOM 620 O O . ILE A 1 79 ? 0.818 -21.255 15.494 1.00 92.19 79 ILE A O 1
ATOM 624 N N . ASP A 1 80 ? 2.103 -21.672 13.686 1.00 92.75 80 ASP A N 1
ATOM 625 C CA . ASP A 1 80 ? 2.312 -23.086 13.996 1.00 92.75 80 ASP A CA 1
ATOM 626 C C . ASP A 1 80 ? 3.108 -23.217 15.312 1.00 92.75 80 ASP A C 1
ATOM 628 O O . ASP A 1 80 ? 4.171 -22.601 15.438 1.00 92.75 80 ASP A O 1
ATOM 632 N N . PRO A 1 81 ? 2.597 -23.944 16.324 1.00 89.06 81 PRO A N 1
ATOM 633 C CA . PRO A 1 81 ? 3.296 -24.118 17.592 1.00 89.06 81 PRO A CA 1
ATOM 634 C C . PRO A 1 81 ? 4.476 -25.099 17.518 1.00 89.06 81 PRO A C 1
ATOM 636 O O . PRO A 1 81 ? 5.267 -25.141 18.464 1.00 89.06 81 PRO A O 1
ATOM 639 N N . ALA A 1 82 ? 4.585 -25.916 16.467 1.00 88.00 82 ALA A N 1
ATOM 640 C CA . ALA A 1 82 ? 5.636 -26.917 16.362 1.00 88.00 82 ALA A CA 1
ATOM 641 C C . ALA A 1 82 ? 6.955 -26.286 15.876 1.00 88.00 82 ALA A C 1
ATOM 643 O O . ALA A 1 82 ? 6.989 -25.659 14.816 1.00 88.00 82 ALA A O 1
ATOM 644 N N . PRO A 1 83 ? 8.075 -26.470 16.597 1.00 84.25 83 PRO A N 1
ATOM 645 C CA . PRO A 1 83 ? 9.382 -26.289 15.990 1.00 84.25 83 PRO A CA 1
ATOM 646 C C . PRO A 1 83 ? 9.601 -27.447 15.009 1.00 84.25 83 PRO A C 1
ATOM 648 O O . PRO A 1 83 ? 9.648 -28.603 15.424 1.00 84.25 83 PRO A O 1
ATOM 651 N N . GLU A 1 84 ? 9.707 -27.158 13.712 1.00 74.69 84 GLU A N 1
ATOM 652 C CA . GLU A 1 84 ? 10.141 -28.156 12.732 1.00 74.69 84 GLU A CA 1
ATOM 653 C C . GLU A 1 84 ? 11.603 -28.529 13.037 1.00 74.69 84 GLU A C 1
ATOM 655 O O . GLU A 1 84 ? 12.520 -27.741 12.796 1.00 74.69 84 GLU A O 1
ATOM 660 N N . THR A 1 85 ? 11.805 -29.694 13.657 1.00 61.94 85 THR A N 1
ATOM 661 C CA . THR A 1 85 ? 13.116 -30.331 13.879 1.00 61.94 85 THR A CA 1
ATOM 662 C C . THR A 1 85 ? 13.417 -31.349 12.800 1.00 61.94 85 THR A C 1
ATOM 664 O O . THR A 1 85 ? 12.497 -32.151 12.516 1.00 61.94 85 THR A O 1
#

pLDDT: mean 93.01, std 5.74, range [61.94, 97.75]

Organism: Marinobacter nauticus (NCBI:txid2743)

Radius of gyration: 17.66 Å; Cα contacts (8 Å, |Δi|>4): 54; chains: 1; bounding box: 29×46×45 Å

Nearest PDB structures (foldseek):
  7cnz-assembly2_E  TM=9.529E-01  e=1.065E-05  Escherichia coli K-12
  7cnz-assembly2_G  TM=9.481E-01  e=1.299E-05  Escherichia coli K-12

Sequence (85 aa):
MLDKLFVLSQYVTPQLAVSRLAGRLADSESTPALKNRVIKWFIGRYGVNMSEAAEPDFTAYPTFNAFFTRALKPGARTIDPAPET

Foldseek 3Di:
DVVVVVVVCVVVDPVVVVVVVCVVQQPDLPCLPVQLVVVVVVCVVVVDDLVQFPDSDSSPQSGNVCVVPTHGDPPSDDDDPDDPD